Protein AF-X6EYR2-F1 (afdb_monomer)

Secondary structure (DSSP, 8-state):
-HHHHHHHHHTGGGGGSSSHHHHHHHHTT-SS--HHHHHHHHHHHHHHHHHHS--

Sequence (55 aa):
MAELAAVVVANEDILEQSDPALDLARLLGVERLAAISRSRLDEAIDRARRYLAPT

Foldseek 3Di:
DQVLLVVCLVVVVLLVDPQSLVVSCVVVVNPDDDPVSSVVNVVSSVVNCVVPDDD

Structure (mmCIF, N/CA/C/O backbone):
data_AF-X6EYR2-F1
#
_entry.id   AF-X6EYR2-F1
#
loop_
_atom_site.group_PDB
_atom_site.id
_atom_site.type_symbol
_atom_site.label_atom_id
_atom_site.label_alt_id
_atom_site.label_comp_id
_atom_site.label_asym_id
_atom_site.label_entity_id
_atom_site.label_seq_id
_atom_site.pdbx_PDB_ins_code
_atom_site.Cartn_x
_atom_site.Cartn_y
_atom_site.Cartn_z
_atom_site.occupancy
_atom_site.B_iso_or_equiv
_atom_site.auth_seq_id
_atom_site.auth_comp_id
_atom_site.auth_asym_id
_atom_site.auth_atom_id
_atom_site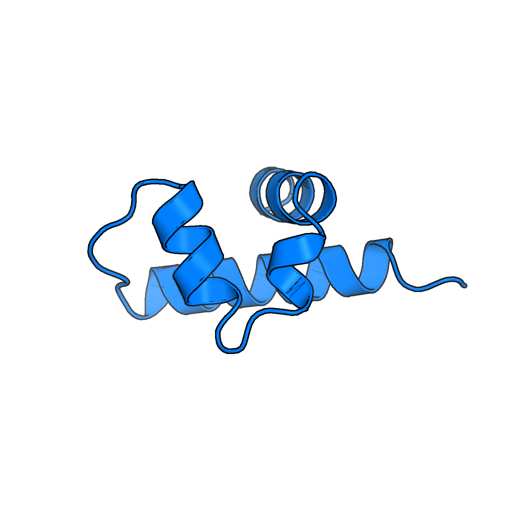.pdbx_PDB_model_num
ATOM 1 N N . MET A 1 1 ? 8.847 -6.159 5.821 1.00 59.31 1 MET A N 1
ATOM 2 C CA . MET A 1 1 ? 8.824 -5.002 4.895 1.00 59.31 1 MET A CA 1
ATOM 3 C C . MET A 1 1 ? 8.986 -5.404 3.429 1.00 59.31 1 MET A C 1
ATOM 5 O O . MET A 1 1 ? 8.353 -4.772 2.600 1.00 59.31 1 MET A O 1
ATOM 9 N N . ALA A 1 2 ? 9.778 -6.433 3.078 1.00 70.62 2 ALA A N 1
ATOM 10 C CA . ALA A 1 2 ? 9.901 -6.887 1.682 1.00 70.62 2 ALA A CA 1
ATOM 11 C C . ALA A 1 2 ? 8.571 -7.391 1.082 1.00 70.62 2 ALA A C 1
ATOM 13 O O . ALA A 1 2 ? 8.244 -7.037 -0.043 1.00 70.62 2 ALA A O 1
ATOM 14 N N . GLU A 1 3 ? 7.778 -8.133 1.860 1.00 78.00 3 GLU A N 1
ATOM 15 C CA . GLU A 1 3 ? 6.456 -8.625 1.434 1.00 78.00 3 GLU A CA 1
ATOM 16 C C . GLU A 1 3 ? 5.473 -7.486 1.135 1.00 78.00 3 GLU A C 1
ATOM 18 O O . GLU A 1 3 ? 4.763 -7.528 0.139 1.00 78.00 3 GLU A O 1
ATOM 23 N N . LEU A 1 4 ? 5.488 -6.422 1.942 1.00 83.38 4 LEU A N 1
ATOM 24 C CA . LEU A 1 4 ? 4.603 -5.271 1.754 1.00 83.38 4 LEU A CA 1
ATOM 25 C C . LEU A 1 4 ? 4.933 -4.507 0.461 1.00 83.38 4 LEU A C 1
ATOM 27 O O . LEU A 1 4 ? 4.035 -4.119 -0.274 1.00 83.38 4 LEU A O 1
ATOM 31 N N . ALA A 1 5 ? 6.222 -4.333 0.155 1.00 85.25 5 ALA A N 1
ATOM 32 C CA . ALA A 1 5 ? 6.648 -3.710 -1.097 1.00 85.25 5 ALA A CA 1
ATOM 33 C C . ALA A 1 5 ? 6.293 -4.577 -2.318 1.00 85.25 5 ALA A C 1
ATOM 35 O O . ALA A 1 5 ? 5.931 -4.037 -3.357 1.00 85.25 5 ALA A O 1
ATOM 36 N N . ALA A 1 6 ? 6.348 -5.908 -2.192 1.00 85.75 6 ALA A N 1
ATOM 37 C CA . ALA A 1 6 ? 5.924 -6.816 -3.257 1.00 85.75 6 ALA A CA 1
ATOM 38 C C . ALA A 1 6 ? 4.420 -6.696 -3.553 1.00 85.75 6 ALA A C 1
ATOM 40 O O . ALA A 1 6 ? 4.032 -6.719 -4.717 1.00 85.75 6 ALA A O 1
ATOM 41 N N . VAL A 1 7 ? 3.585 -6.495 -2.525 1.00 88.44 7 VAL A N 1
ATOM 42 C CA . VAL A 1 7 ? 2.151 -6.208 -2.710 1.00 88.44 7 VAL A CA 1
ATOM 43 C C . VAL A 1 7 ? 1.947 -4.906 -3.487 1.00 88.44 7 VAL A C 1
ATOM 45 O O . VAL A 1 7 ? 1.120 -4.877 -4.392 1.00 88.44 7 VAL A O 1
ATOM 48 N N . VAL A 1 8 ? 2.719 -3.856 -3.188 1.00 90.00 8 VAL A N 1
ATOM 49 C CA . VAL A 1 8 ? 2.637 -2.578 -3.919 1.00 90.00 8 VAL A CA 1
ATOM 50 C C . VAL A 1 8 ? 3.101 -2.724 -5.370 1.00 90.00 8 VAL A C 1
ATOM 52 O O . VAL A 1 8 ? 2.466 -2.187 -6.263 1.00 90.00 8 VAL A O 1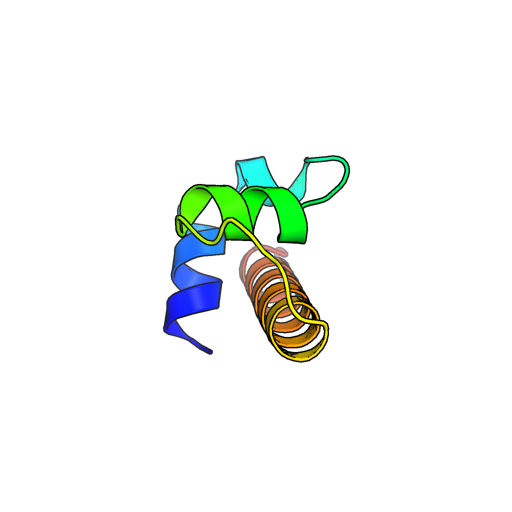
ATOM 55 N N . VAL A 1 9 ? 4.167 -3.485 -5.634 1.00 89.50 9 VAL A N 1
ATOM 56 C CA . VAL A 1 9 ? 4.616 -3.768 -7.011 1.00 89.50 9 VAL A CA 1
ATOM 57 C C . VAL A 1 9 ? 3.573 -4.582 -7.788 1.00 89.50 9 VAL A C 1
ATOM 59 O O . VAL A 1 9 ? 3.403 -4.372 -8.981 1.00 89.50 9 VAL A O 1
ATOM 62 N N . ALA A 1 10 ? 2.854 -5.490 -7.124 1.00 91.38 10 ALA A N 1
ATOM 63 C CA . ALA A 1 10 ? 1.780 -6.266 -7.744 1.00 91.38 10 ALA A CA 1
ATOM 64 C C . ALA A 1 10 ? 0.488 -5.458 -7.989 1.00 91.38 10 ALA A C 1
ATOM 66 O O . ALA A 1 10 ? -0.368 -5.920 -8.739 1.00 91.38 10 ALA A O 1
ATOM 67 N N . ASN A 1 11 ? 0.342 -4.289 -7.357 1.00 90.62 11 ASN A N 1
ATOM 68 C CA . ASN A 1 11 ? -0.807 -3.385 -7.468 1.00 90.62 11 ASN A CA 1
ATOM 69 C C . ASN A 1 11 ? -0.284 -1.959 -7.706 1.00 90.62 11 ASN A C 1
ATOM 71 O O . ASN A 1 11 ? -0.411 -1.075 -6.856 1.00 90.62 11 ASN A O 1
ATOM 75 N N . GLU A 1 12 ? 0.419 -1.768 -8.824 1.00 90.56 12 GLU A N 1
ATOM 76 C CA . GLU A 1 12 ? 1.114 -0.512 -9.140 1.00 90.56 12 GLU A CA 1
ATOM 77 C C . GLU A 1 12 ? 0.168 0.693 -9.277 1.00 90.56 12 GLU A C 1
ATOM 79 O O . GLU A 1 12 ? 0.571 1.825 -9.007 1.00 90.56 12 GLU A O 1
ATOM 84 N N . ASP A 1 13 ? -1.106 0.447 -9.586 1.00 91.19 13 ASP A N 1
ATOM 85 C CA . ASP A 1 13 ? -2.190 1.430 -9.659 1.00 91.19 13 ASP A CA 1
ATOM 86 C C . ASP A 1 13 ? -2.438 2.158 -8.327 1.00 91.19 13 ASP A C 1
ATOM 88 O O . ASP A 1 13 ? -2.911 3.299 -8.311 1.00 91.19 13 ASP A O 1
ATOM 92 N N . ILE A 1 14 ? -2.049 1.550 -7.198 1.00 91.19 14 ILE A N 1
ATOM 93 C CA . ILE A 1 14 ? -2.070 2.195 -5.878 1.00 9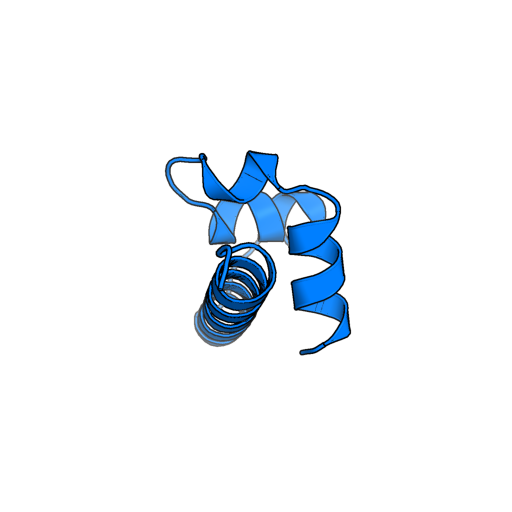1.19 14 ILE A CA 1
ATOM 94 C C . ILE A 1 14 ? -1.153 3.423 -5.837 1.00 91.19 14 ILE A C 1
ATOM 96 O O . ILE A 1 14 ? -1.442 4.385 -5.125 1.00 91.19 14 ILE A O 1
ATOM 100 N N . LEU A 1 15 ? -0.052 3.430 -6.595 1.00 90.50 15 LEU A N 1
ATOM 101 C CA . LEU A 1 15 ? 0.921 4.527 -6.579 1.00 90.50 15 LEU A CA 1
ATOM 102 C C . LEU A 1 15 ? 0.386 5.819 -7.205 1.00 90.50 15 LEU A C 1
ATOM 104 O O . LEU A 1 15 ? 0.932 6.888 -6.913 1.00 90.50 15 LEU A O 1
ATOM 108 N N . GLU A 1 16 ? -0.654 5.712 -8.033 1.00 91.88 16 GLU A N 1
ATOM 109 C CA . GLU A 1 16 ? -1.327 6.826 -8.708 1.00 91.88 16 GLU A CA 1
ATOM 110 C C . GLU A 1 16 ? -2.483 7.411 -7.883 1.00 91.88 16 GLU A C 1
ATOM 112 O O . GLU A 1 16 ? -3.004 8.481 -8.203 1.00 91.88 16 GLU A O 1
ATOM 117 N N . GLN A 1 17 ? -2.883 6.733 -6.803 1.00 91.06 17 GLN A N 1
ATOM 118 C CA . GLN A 1 17 ? -3.976 7.189 -5.951 1.00 91.06 17 GLN A CA 1
ATOM 119 C C . GLN A 1 17 ? -3.594 8.443 -5.162 1.00 91.06 17 GLN A C 1
ATOM 121 O O . GLN A 1 17 ? -2.428 8.710 -4.868 1.00 91.06 17 GLN A O 1
ATOM 126 N N . SER A 1 18 ? -4.611 9.211 -4.765 1.00 90.19 18 SER A N 1
ATOM 127 C CA . SER A 1 18 ? -4.414 10.430 -3.968 1.00 90.19 18 SER A CA 1
ATOM 128 C C . SER A 1 18 ? -3.848 10.145 -2.573 1.00 90.19 18 SER A C 1
ATOM 130 O O . SER A 1 18 ? -3.122 10.978 -2.033 1.00 90.19 18 SER A O 1
ATOM 132 N N . ASP A 1 19 ? -4.158 8.977 -1.995 1.00 89.50 19 ASP A N 1
ATOM 133 C CA . ASP A 1 19 ? -3.568 8.511 -0.738 1.00 89.50 19 ASP A CA 1
ATOM 134 C C . ASP A 1 19 ? -3.176 7.016 -0.811 1.00 89.50 19 ASP A C 1
ATOM 136 O O . ASP A 1 19 ? -3.895 6.147 -0.305 1.00 89.50 19 ASP A O 1
ATOM 140 N N . PRO A 1 20 ? -1.999 6.698 -1.387 1.00 90.94 20 PRO A N 1
ATOM 141 C CA . PRO A 1 20 ? -1.570 5.321 -1.640 1.00 90.94 20 PRO A CA 1
ATOM 142 C C . PRO A 1 20 ? -1.502 4.442 -0.387 1.00 90.94 20 PRO A C 1
ATOM 144 O O . PRO A 1 20 ? -1.787 3.248 -0.437 1.00 90.94 20 PRO A O 1
ATOM 147 N N . ALA A 1 21 ? -1.141 5.006 0.767 1.00 91.06 21 ALA A N 1
ATOM 148 C CA . ALA A 1 21 ? -1.056 4.233 2.002 1.00 91.06 21 ALA A CA 1
ATOM 149 C C . ALA A 1 21 ? -2.434 3.975 2.631 1.00 91.06 21 ALA A C 1
ATOM 151 O O . ALA A 1 21 ? -2.602 2.968 3.320 1.00 91.06 21 ALA A O 1
ATOM 152 N N . LEU A 1 22 ? -3.434 4.827 2.384 1.00 88.88 22 LEU A N 1
ATOM 153 C CA . LEU A 1 22 ? -4.815 4.522 2.758 1.00 88.88 22 LEU A CA 1
ATOM 154 C C . LEU A 1 22 ? -5.385 3.406 1.878 1.00 88.88 22 LEU A C 1
ATOM 156 O O . LEU A 1 22 ? -5.989 2.470 2.402 1.00 88.88 22 LEU A O 1
ATOM 160 N N . ASP A 1 23 ? -5.167 3.473 0.567 1.00 91.50 23 ASP A N 1
ATOM 161 C CA . ASP A 1 23 ? -5.656 2.447 -0.357 1.00 91.50 23 ASP A CA 1
ATOM 162 C C . ASP A 1 23 ? -4.939 1.103 -0.167 1.00 91.50 23 ASP A C 1
ATOM 164 O O . ASP A 1 23 ? -5.592 0.060 -0.135 1.00 91.50 23 ASP A O 1
ATOM 168 N N . LEU A 1 24 ? -3.635 1.108 0.127 1.00 89.94 24 LEU A N 1
ATOM 169 C CA . LEU A 1 24 ? -2.911 -0.103 0.521 1.00 89.94 24 LEU A CA 1
ATOM 170 C C . LEU A 1 24 ? -3.451 -0.703 1.829 1.00 89.94 24 LEU A C 1
ATOM 172 O O . LEU A 1 24 ? -3.581 -1.920 1.940 1.00 89.94 24 LEU A O 1
ATOM 176 N N . ALA A 1 25 ? -3.806 0.119 2.820 1.00 90.12 25 ALA A N 1
ATOM 177 C CA . ALA A 1 25 ? -4.422 -0.384 4.048 1.00 90.12 25 ALA A CA 1
ATOM 178 C C . ALA A 1 25 ? -5.790 -1.030 3.787 1.00 90.12 25 ALA A C 1
ATOM 180 O O . ALA A 1 25 ? -6.074 -2.089 4.347 1.00 90.12 25 ALA A O 1
ATOM 181 N N . ARG A 1 26 ? -6.608 -0.443 2.904 1.00 88.19 26 ARG A N 1
ATOM 182 C CA . ARG A 1 26 ? -7.891 -1.028 2.479 1.00 88.19 26 ARG A CA 1
ATOM 183 C C . ARG A 1 26 ? -7.697 -2.360 1.763 1.00 88.19 26 ARG A C 1
ATOM 185 O O . ARG A 1 26 ? -8.401 -3.311 2.087 1.00 88.19 26 ARG A O 1
ATOM 192 N N . LEU A 1 27 ? -6.721 -2.448 0.857 1.00 88.94 27 LEU A N 1
ATOM 193 C CA . LEU A 1 27 ? -6.376 -3.690 0.159 1.00 88.94 27 LEU A CA 1
ATOM 194 C C . LEU A 1 27 ? -5.966 -4.800 1.141 1.00 88.94 27 LEU A C 1
ATOM 196 O O . LEU A 1 27 ? -6.325 -5.960 0.959 1.00 88.94 27 LEU A O 1
ATOM 200 N N . LEU A 1 28 ? -5.255 -4.438 2.210 1.00 86.88 28 LEU A N 1
ATOM 201 C CA . LEU A 1 28 ? -4.832 -5.358 3.269 1.00 86.88 28 LEU A CA 1
ATOM 202 C C . LEU A 1 28 ? -5.931 -5.659 4.310 1.00 86.88 28 LEU A C 1
ATOM 204 O O . LEU A 1 28 ? -5.673 -6.394 5.262 1.00 86.88 28 LEU A O 1
ATOM 208 N N . GLY A 1 29 ? -7.139 -5.101 4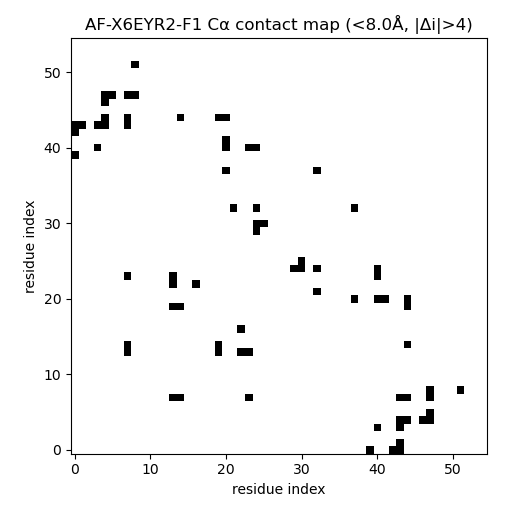.164 1.00 86.62 29 GLY A N 1
ATOM 209 C CA . GLY A 1 29 ? -8.246 -5.290 5.110 1.00 86.62 29 GLY A CA 1
ATOM 210 C C . GLY A 1 29 ?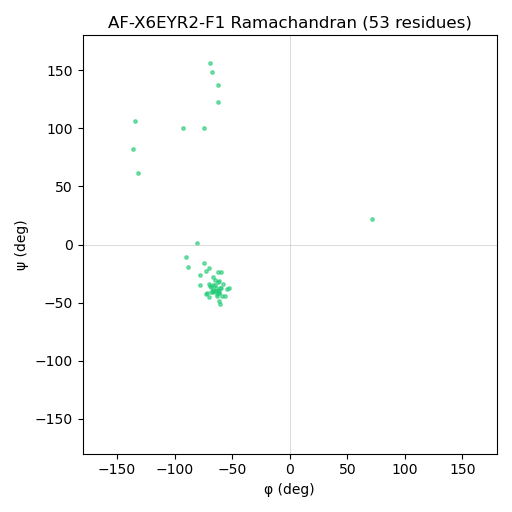 -8.056 -4.578 6.456 1.00 86.62 29 GLY A C 1
ATOM 211 O O . GLY A 1 29 ? -8.649 -4.972 7.459 1.00 86.62 29 GLY A O 1
ATOM 212 N N . VAL A 1 30 ? -7.215 -3.540 6.512 1.00 82.38 30 VAL A N 1
ATOM 213 C CA . VAL A 1 30 ? -6.942 -2.763 7.727 1.00 82.38 30 VAL A CA 1
ATOM 214 C C . VAL A 1 30 ? -7.889 -1.563 7.794 1.00 82.38 30 VAL A C 1
ATOM 216 O O . VAL A 1 30 ? -7.653 -0.529 7.174 1.00 82.38 30 VAL A O 1
ATOM 219 N N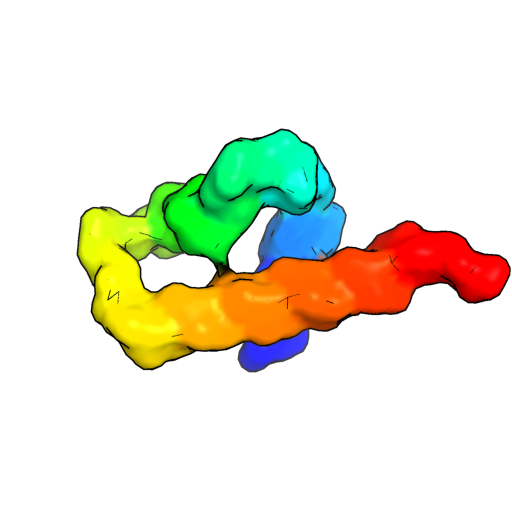 . GLU A 1 31 ? -8.956 -1.676 8.589 1.00 69.81 31 GLU A N 1
ATOM 220 C CA . GLU A 1 31 ? -9.989 -0.630 8.704 1.00 69.81 31 GLU A CA 1
ATOM 221 C C . GLU A 1 31 ? -9.538 0.622 9.480 1.00 69.81 31 GLU A C 1
ATOM 223 O O . GLU A 1 31 ? -10.105 1.702 9.303 1.00 69.81 31 GLU A O 1
ATOM 228 N N . ARG A 1 32 ? -8.516 0.514 10.345 1.00 68.50 32 ARG A N 1
ATOM 229 C CA . ARG A 1 32 ? -8.031 1.640 11.161 1.00 68.50 32 ARG A CA 1
ATOM 230 C C . ARG A 1 32 ? -6.509 1.736 11.155 1.00 68.50 32 ARG A C 1
ATOM 232 O O . ARG A 1 32 ? -5.807 0.971 11.812 1.00 68.50 32 ARG A O 1
ATOM 239 N N . LEU A 1 33 ? -6.002 2.727 10.430 1.00 66.00 33 LEU A N 1
ATOM 240 C CA . LEU A 1 33 ? -4.580 3.040 10.347 1.00 66.00 33 LEU A CA 1
ATOM 241 C C . LEU A 1 33 ? -4.089 3.712 11.633 1.00 66.00 33 LEU A C 1
ATOM 243 O O . LEU A 1 33 ? -4.264 4.911 11.837 1.00 66.00 33 LEU A O 1
ATOM 247 N N . ALA A 1 34 ? -3.441 2.945 12.508 1.00 74.62 34 ALA A N 1
ATOM 248 C CA . ALA A 1 34 ? -2.613 3.527 13.560 1.00 74.62 34 ALA A CA 1
ATOM 249 C C . ALA A 1 34 ? -1.373 4.203 12.940 1.00 74.62 34 ALA A C 1
ATOM 251 O O . ALA A 1 34 ? -0.839 3.710 11.945 1.00 74.62 34 ALA A O 1
ATOM 252 N N . ALA A 1 35 ? -0.861 5.275 13.558 1.00 71.88 35 ALA A N 1
ATOM 253 C CA . ALA A 1 35 ? 0.283 6.046 13.043 1.00 71.88 35 ALA A CA 1
ATOM 254 C C . ALA A 1 35 ? 1.518 5.178 12.715 1.00 71.88 35 ALA A C 1
ATOM 256 O O . ALA A 1 35 ? 2.177 5.379 11.699 1.00 71.88 35 ALA A O 1
ATOM 257 N N . ILE A 1 36 ? 1.785 4.148 13.527 1.00 73.00 36 ILE A N 1
ATOM 258 C CA . ILE A 1 36 ? 2.880 3.191 13.295 1.00 73.00 36 ILE A CA 1
ATOM 259 C C . ILE A 1 36 ? 2.635 2.349 12.034 1.00 73.00 36 ILE A C 1
ATOM 261 O O . ILE A 1 36 ? 3.564 2.083 11.279 1.00 73.00 36 ILE A O 1
ATOM 265 N N . SER A 1 37 ? 1.390 1.934 11.782 1.00 80.69 37 SER A N 1
ATOM 266 C CA . SER A 1 37 ? 1.048 1.166 10.578 1.00 80.69 37 SER A CA 1
ATOM 267 C C . SER A 1 37 ? 1.161 2.034 9.329 1.00 80.69 37 SER A C 1
ATOM 269 O O . SER A 1 37 ? 1.647 1.556 8.310 1.00 80.69 37 SER A O 1
ATOM 271 N N . ARG A 1 38 ? 0.812 3.323 9.432 1.00 86.25 38 ARG A N 1
ATOM 272 C CA . ARG A 1 38 ? 0.962 4.287 8.338 1.00 86.25 38 ARG A CA 1
ATOM 273 C C . ARG A 1 38 ? 2.419 4.436 7.899 1.00 86.25 38 ARG A C 1
ATOM 275 O O . ARG A 1 38 ? 2.708 4.187 6.737 1.00 86.25 38 ARG A O 1
ATOM 282 N N . SER A 1 39 ? 3.333 4.686 8.842 1.00 89.31 39 SER A N 1
ATOM 283 C CA . SER A 1 39 ? 4.775 4.787 8.552 1.00 89.31 39 SER A CA 1
ATOM 284 C C . SER A 1 39 ? 5.316 3.549 7.831 1.00 89.31 39 SER A C 1
ATOM 286 O O . SER A 1 39 ? 6.135 3.660 6.925 1.00 89.31 39 SER A O 1
ATOM 288 N N . ARG A 1 40 ? 4.841 2.352 8.201 1.00 88.75 40 ARG A N 1
ATOM 289 C CA . ARG A 1 40 ? 5.276 1.105 7.556 1.00 88.75 40 ARG A CA 1
ATOM 290 C C . ARG A 1 40 ? 4.765 0.947 6.125 1.00 88.75 40 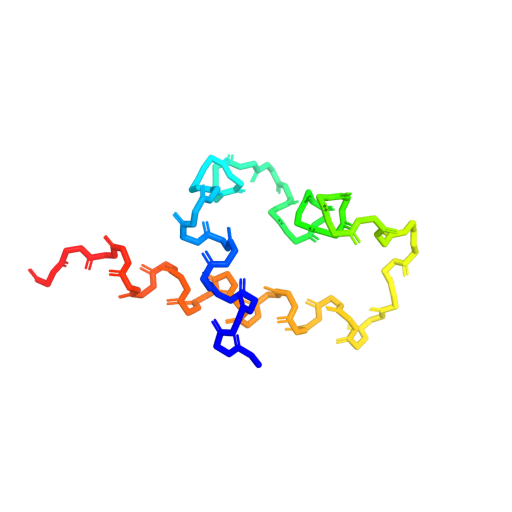ARG A C 1
ATOM 292 O O . ARG A 1 40 ? 5.456 0.348 5.304 1.00 88.75 40 ARG A O 1
ATOM 299 N N . LEU A 1 41 ? 3.564 1.443 5.838 1.00 89.75 41 LEU A N 1
ATOM 300 C CA . LEU A 1 41 ? 3.003 1.439 4.487 1.00 89.75 41 LEU A CA 1
ATOM 301 C C . LEU A 1 41 ? 3.723 2.456 3.603 1.00 89.75 41 LEU A C 1
ATOM 303 O O . LEU A 1 41 ? 4.087 2.117 2.480 1.00 89.75 41 LEU A O 1
ATOM 307 N N . ASP A 1 42 ? 4.011 3.645 4.137 1.00 92.00 42 ASP A N 1
ATOM 308 C CA . ASP A 1 42 ? 4.782 4.672 3.431 1.00 92.00 42 ASP A CA 1
ATOM 309 C C . ASP A 1 42 ? 6.185 4.144 3.051 1.00 92.00 42 ASP A C 1
ATOM 311 O O . ASP A 1 42 ? 6.600 4.243 1.896 1.00 92.00 42 ASP A O 1
ATOM 315 N N . GLU A 1 43 ? 6.881 3.454 3.965 1.00 91.50 43 GLU A N 1
ATOM 316 C CA . GLU A 1 43 ? 8.173 2.808 3.669 1.00 91.50 43 GLU A CA 1
ATOM 317 C C . GLU A 1 43 ? 8.089 1.739 2.562 1.00 91.50 43 GLU A C 1
ATOM 319 O O . GLU A 1 43 ? 9.015 1.587 1.755 1.00 91.50 43 GLU A O 1
ATOM 324 N N . ALA A 1 44 ? 6.994 0.976 2.518 1.00 92.12 44 ALA A N 1
ATOM 325 C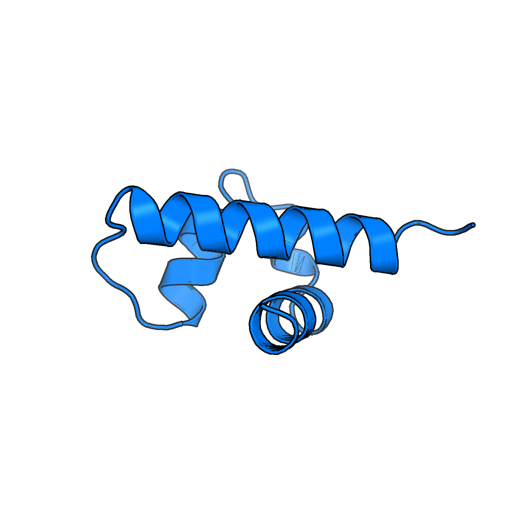 CA . ALA A 1 44 ? 6.774 -0.036 1.490 1.00 92.12 44 ALA A CA 1
ATOM 326 C C . ALA A 1 44 ? 6.544 0.593 0.110 1.00 92.12 44 ALA A C 1
ATOM 328 O O . ALA A 1 44 ? 7.114 0.121 -0.877 1.00 92.12 44 ALA A O 1
ATOM 329 N N . ILE A 1 45 ? 5.775 1.683 0.062 1.00 92.06 45 ILE A N 1
ATOM 330 C CA . ILE A 1 45 ? 5.521 2.478 -1.144 1.00 92.06 45 ILE A CA 1
ATOM 331 C C . ILE A 1 45 ? 6.827 3.068 -1.681 1.00 92.06 45 ILE A C 1
ATOM 333 O O . ILE A 1 45 ? 7.149 2.883 -2.855 1.00 92.06 45 ILE A O 1
ATOM 337 N N . ASP A 1 46 ? 7.636 3.692 -0.825 1.00 93.62 46 ASP A N 1
ATOM 338 C CA . ASP A 1 46 ? 8.932 4.258 -1.220 1.00 93.62 46 ASP A CA 1
ATOM 339 C C . ASP A 1 46 ? 9.913 3.198 -1.726 1.00 93.62 46 ASP A C 1
ATOM 341 O O . ASP A 1 46 ? 10.769 3.459 -2.580 1.00 93.62 46 ASP A O 1
ATOM 345 N N . ARG A 1 47 ? 9.835 1.976 -1.193 1.00 90.88 47 ARG A N 1
ATOM 346 C CA . ARG A 1 47 ? 10.642 0.862 -1.691 1.00 90.88 47 ARG A CA 1
ATOM 347 C C . ARG A 1 47 ? 10.151 0.368 -3.051 1.00 90.88 47 ARG A C 1
ATOM 349 O O . ARG A 1 47 ? 10.990 0.129 -3.915 1.00 90.88 47 ARG A O 1
ATOM 356 N N . ALA A 1 48 ? 8.842 0.241 -3.249 1.00 89.81 48 ALA A N 1
ATOM 357 C CA . ALA A 1 48 ? 8.262 -0.159 -4.52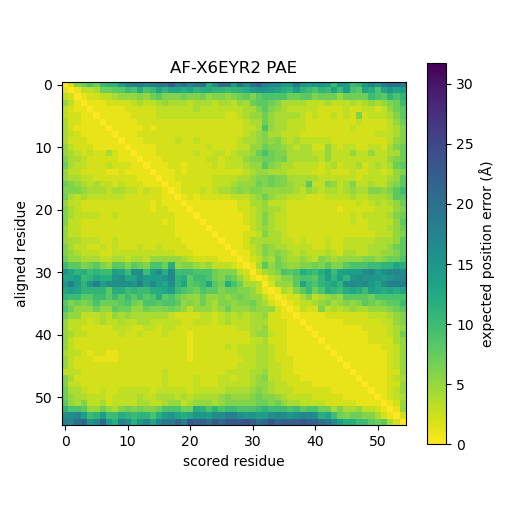9 1.00 89.81 48 ALA A CA 1
ATOM 358 C C . ALA A 1 48 ? 8.561 0.865 -5.635 1.00 89.81 48 ALA A C 1
ATOM 360 O O . ALA A 1 48 ? 9.012 0.484 -6.710 1.00 89.81 48 ALA A O 1
ATOM 361 N N . ARG A 1 49 ? 8.450 2.168 -5.341 1.00 90.81 49 ARG A N 1
ATOM 362 C CA . ARG A 1 49 ? 8.825 3.248 -6.273 1.00 90.81 49 ARG A CA 1
ATOM 363 C C . ARG A 1 49 ? 10.276 3.143 -6.736 1.00 90.81 49 ARG A C 1
ATOM 365 O O . ARG A 1 49 ? 10.550 3.262 -7.922 1.00 90.81 49 ARG A O 1
ATOM 372 N N . ARG A 1 50 ? 11.205 2.866 -5.815 1.00 90.56 50 ARG A N 1
ATOM 373 C CA . ARG A 1 50 ? 12.625 2.647 -6.149 1.00 90.56 50 ARG A CA 1
ATOM 374 C C . ARG A 1 50 ? 12.869 1.387 -6.976 1.00 90.56 50 ARG A C 1
ATOM 376 O O . ARG A 1 50 ? 13.857 1.338 -7.691 1.00 90.56 50 ARG A O 1
ATOM 383 N N . TYR A 1 51 ? 12.014 0.377 -6.844 1.00 87.81 51 TYR A N 1
ATOM 384 C CA . TYR A 1 51 ? 12.109 -0.855 -7.624 1.00 87.81 51 TYR A CA 1
ATOM 385 C C . TYR A 1 51 ? 11.573 -0.683 -9.053 1.00 87.81 51 TYR A C 1
ATOM 387 O O . TYR A 1 51 ? 12.109 -1.282 -9.977 1.00 87.81 51 TYR A O 1
ATOM 395 N N . LEU A 1 52 ? 10.532 0.137 -9.223 1.00 85.75 52 LEU A N 1
ATOM 396 C CA . LEU A 1 52 ? 9.876 0.395 -10.509 1.00 85.75 52 LEU A CA 1
ATOM 397 C C . LEU A 1 52 ? 10.510 1.545 -11.303 1.00 85.75 52 LEU A C 1
ATOM 399 O O . LEU A 1 52 ? 10.305 1.636 -12.511 1.00 85.75 52 LEU A O 1
ATOM 403 N N . ALA A 1 53 ? 11.272 2.427 -10.651 1.00 84.12 53 ALA A N 1
ATOM 404 C CA . ALA A 1 53 ? 12.007 3.477 -11.340 1.00 84.12 53 ALA A CA 1
ATOM 405 C C . ALA A 1 53 ? 13.039 2.849 -12.301 1.00 84.12 53 ALA A C 1
ATOM 407 O O . ALA A 1 53 ? 13.888 2.073 -11.848 1.00 84.12 53 ALA A O 1
ATOM 408 N N . PRO A 1 54 ? 12.995 3.163 -13.610 1.00 67.06 54 PRO A N 1
ATOM 409 C CA . PRO A 1 54 ? 14.018 2.705 -14.539 1.00 67.06 54 PRO A CA 1
ATOM 410 C C . PRO A 1 54 ? 15.372 3.293 -14.115 1.00 67.06 54 PRO A C 1
ATOM 412 O O . PRO A 1 54 ? 15.442 4.452 -13.702 1.00 67.06 54 PRO A O 1
ATOM 415 N N . THR A 1 55 ? 16.419 2.464 -14.153 1.00 61.16 55 THR A N 1
ATOM 416 C CA . THR A 1 55 ? 17.802 2.873 -13.840 1.00 61.16 55 THR A CA 1
ATOM 417 C C . THR A 1 55 ? 18.329 3.858 -14.872 1.00 61.16 55 THR A C 1
ATOM 419 O O . THR A 1 55 ? 18.024 3.661 -16.070 1.00 61.16 55 THR A O 1
#

Mean predicted aligned error: 4.5 Å

Solvent-accessible surface area (backbone atoms only — not comparable to full-atom values): 3260 Å² total; per-residue (Å²): 106,70,69,55,17,51,54,41,59,76,42,55,71,42,74,76,44,95,53,37,53,60,53,50,31,52,76,71,70,46,91,71,81,48,75,72,57,46,56,55,40,49,54,16,50,58,49,28,52,64,68,68,50,81,131

Radius of gyration: 10.51 Å; Cα contacts (8 Å, |Δi|>4): 38; chains: 1; bounding box: 28×19×28 Å

pLDDT: mean 85.12, std 8.72, range [59.31, 93.62]